Protein AF-A0ABD3EX68-F1 (afdb_monomer)

Nearest PDB structures (foldseek):
  1huw-assembly1_A-2  TM=3.828E-01  e=1.828E+00  Homo sapiens

Solvent-accessible surface area (backbone atoms only — not comparable to full-atom values): 5029 Å² total; per-residue (Å²): 130,87,81,72,84,50,84,71,44,51,80,73,46,54,73,66,58,35,46,51,45,50,72,30,64,87,57,37,49,60,49,52,54,45,52,76,69,50,55,84,78,36,72,43,74,56,97,89,38,82,41,50,54,35,55,53,40,46,49,54,53,51,53,36,53,52,52,49,58,53,49,52,52,52,52,49,56,50,49,55,65,67,72,75,109

Structure (mmCIF, N/CA/C/O backbone):
data_AF-A0ABD3EX68-F1
#
_entry.id   AF-A0ABD3EX68-F1
#
loop_
_atom_site.group_PDB
_atom_site.id
_atom_site.type_symbol
_atom_site.label_atom_id
_atom_site.label_alt_id
_atom_site.label_comp_id
_atom_site.label_asym_id
_atom_site.label_entity_id
_atom_site.label_seq_id
_atom_site.pdbx_PDB_ins_code
_atom_site.Cartn_x
_atom_site.Cartn_y
_atom_site.Cartn_z
_atom_site.occupancy
_atom_site.B_iso_or_equiv
_atom_site.auth_seq_id
_atom_site.auth_comp_id
_atom_site.auth_asym_id
_atom_site.auth_atom_id
_atom_site.pdbx_PDB_model_num
ATOM 1 N N . MET A 1 1 ? -15.234 -0.804 -15.034 1.00 48.84 1 MET A N 1
ATOM 2 C CA . MET A 1 1 ? -14.492 0.195 -14.236 1.00 48.84 1 MET A CA 1
ATOM 3 C C . MET A 1 1 ? -14.341 -0.346 -12.830 1.00 48.84 1 MET A C 1
ATOM 5 O O . MET A 1 1 ? -15.351 -0.633 -12.198 1.00 48.84 1 MET A O 1
ATOM 9 N N . THR A 1 2 ? -13.114 -0.551 -12.365 1.00 55.47 2 THR A N 1
ATOM 10 C CA . THR A 1 2 ? -12.835 -0.962 -10.984 1.00 55.47 2 THR A CA 1
ATOM 11 C C . THR A 1 2 ? -13.195 0.210 -10.075 1.00 55.47 2 THR A C 1
ATOM 13 O O . THR A 1 2 ? -12.586 1.272 -10.163 1.00 55.47 2 THR A O 1
ATOM 16 N N . GLN A 1 3 ? -14.250 0.073 -9.273 1.00 61.75 3 GLN A N 1
ATOM 17 C CA . GLN A 1 3 ? -14.666 1.134 -8.360 1.00 61.75 3 GLN A CA 1
ATOM 18 C C . GLN A 1 3 ? -13.708 1.138 -7.164 1.00 61.75 3 GLN A C 1
ATOM 20 O O . GLN A 1 3 ? -13.828 0.290 -6.283 1.00 61.75 3 GLN A O 1
ATOM 25 N N . VAL A 1 4 ? -12.746 2.062 -7.163 1.00 64.00 4 VAL A N 1
ATOM 26 C CA . VAL A 1 4 ? -11.824 2.288 -6.040 1.00 64.00 4 VAL A CA 1
ATOM 27 C C . VAL A 1 4 ? -12.614 2.963 -4.918 1.00 64.00 4 VAL A C 1
ATOM 29 O O . VAL A 1 4 ? -13.043 4.107 -5.057 1.00 64.00 4 VAL A O 1
ATOM 32 N N . LYS A 1 5 ? -12.878 2.232 -3.836 1.00 71.25 5 LYS A N 1
ATOM 33 C CA . LYS A 1 5 ? -13.625 2.691 -2.652 1.00 71.25 5 LYS A CA 1
ATOM 34 C C . LYS A 1 5 ? -12.716 2.923 -1.448 1.00 71.25 5 LYS A C 1
ATOM 36 O O . LYS A 1 5 ? -13.117 3.618 -0.519 1.00 71.25 5 LYS A O 1
ATOM 41 N N . SER A 1 6 ? -11.513 2.359 -1.460 1.00 76.69 6 SER A N 1
ATOM 42 C CA . SER A 1 6 ? -10.473 2.589 -0.459 1.00 76.69 6 SER A CA 1
ATOM 43 C C . SER A 1 6 ? -9.087 2.619 -1.102 1.00 76.69 6 SER A C 1
ATOM 45 O O . SER A 1 6 ? -8.895 2.114 -2.208 1.00 76.69 6 SER A O 1
ATOM 47 N N . LEU A 1 7 ? -8.098 3.165 -0.385 1.00 77.31 7 LEU A N 1
ATOM 48 C CA . LEU A 1 7 ? -6.688 3.102 -0.789 1.00 77.31 7 LEU A CA 1
ATOM 49 C C . LEU A 1 7 ? -6.241 1.658 -1.075 1.00 77.31 7 LEU A C 1
ATOM 51 O O . LEU A 1 7 ? -5.441 1.419 -1.968 1.00 77.31 7 LEU A O 1
ATOM 55 N N . PHE A 1 8 ? -6.797 0.679 -0.365 1.00 79.94 8 PHE A N 1
ATOM 56 C CA . PHE A 1 8 ? -6.435 -0.728 -0.528 1.00 79.94 8 PHE A CA 1
ATOM 57 C C . PHE A 1 8 ? -7.041 -1.383 -1.772 1.00 79.94 8 PHE A C 1
ATOM 59 O O . PHE A 1 8 ? -6.563 -2.432 -2.199 1.00 79.94 8 PHE A O 1
ATOM 66 N N . ASP A 1 9 ? -8.031 -0.761 -2.421 1.00 85.44 9 ASP A N 1
ATOM 67 C CA . ASP A 1 9 ? -8.512 -1.231 -3.725 1.00 85.44 9 ASP A CA 1
ATOM 68 C C . ASP A 1 9 ? -7.468 -1.047 -4.837 1.00 85.44 9 ASP A C 1
ATOM 70 O O . ASP A 1 9 ? -7.607 -1.642 -5.905 1.00 85.44 9 ASP A O 1
ATOM 74 N N . VAL A 1 10 ? -6.388 -0.304 -4.573 1.00 89.50 10 VAL A N 1
ATOM 75 C CA . VAL A 1 10 ? -5.210 -0.215 -5.446 1.00 89.50 10 VAL A CA 1
ATOM 76 C C . VAL A 1 10 ? -4.593 -1.599 -5.708 1.00 89.50 10 VAL A C 1
ATOM 78 O O . VAL A 1 10 ? -4.129 -1.855 -6.815 1.00 89.50 10 VAL A O 1
ATOM 81 N N . LEU A 1 11 ? -4.684 -2.540 -4.759 1.00 89.31 11 LEU A N 1
ATOM 82 C CA . LEU A 1 11 ? -4.231 -3.931 -4.941 1.00 89.31 11 LEU A CA 1
ATOM 83 C C . LEU A 1 11 ? -5.048 -4.717 -5.982 1.00 89.31 11 LEU A C 1
ATOM 85 O O . LEU A 1 11 ? -4.643 -5.795 -6.405 1.00 89.31 11 LEU A O 1
ATOM 89 N N . LYS A 1 12 ? -6.216 -4.203 -6.384 1.00 90.12 12 LYS A N 1
ATOM 90 C CA . LYS A 1 12 ? -7.102 -4.823 -7.383 1.00 90.12 12 LYS A CA 1
ATOM 91 C C . LYS A 1 12 ? -6.945 -4.201 -8.771 1.00 90.12 12 LYS A C 1
ATOM 93 O O . LYS A 1 12 ? -7.712 -4.532 -9.678 1.00 90.12 12 LYS A O 1
ATOM 98 N N . LEU A 1 13 ? -6.026 -3.249 -8.929 1.00 90.38 13 LEU A N 1
ATOM 99 C CA . LEU A 1 13 ? -5.728 -2.647 -10.221 1.00 90.38 13 LEU A CA 1
ATOM 100 C C . LEU A 1 13 ? -5.090 -3.667 -11.169 1.00 90.38 13 LEU A C 1
ATOM 102 O O . LEU A 1 13 ? -4.600 -4.718 -10.757 1.00 90.38 13 LEU A O 1
ATOM 106 N N . SER A 1 14 ? -5.086 -3.341 -12.464 1.00 92.88 14 SER A N 1
ATOM 107 C CA . SER A 1 14 ? -4.284 -4.101 -13.421 1.00 92.88 14 SER A CA 1
ATOM 108 C C . SER A 1 14 ? -2.805 -4.031 -13.022 1.00 92.88 14 SER A C 1
ATOM 110 O O . SER A 1 14 ? -2.372 -3.048 -12.422 1.00 92.88 14 SER A O 1
ATOM 112 N N . GLN A 1 15 ? -2.004 -5.035 -13.388 1.00 91.38 15 GLN A N 1
ATOM 113 C CA . GLN A 1 15 ? -0.573 -5.042 -13.059 1.00 91.38 15 GLN A CA 1
ATOM 114 C C . GLN A 1 15 ? 0.141 -3.768 -13.543 1.00 91.38 15 GLN A C 1
ATOM 116 O O . GLN A 1 15 ? 0.993 -3.235 -12.838 1.00 91.38 15 GLN A O 1
ATOM 12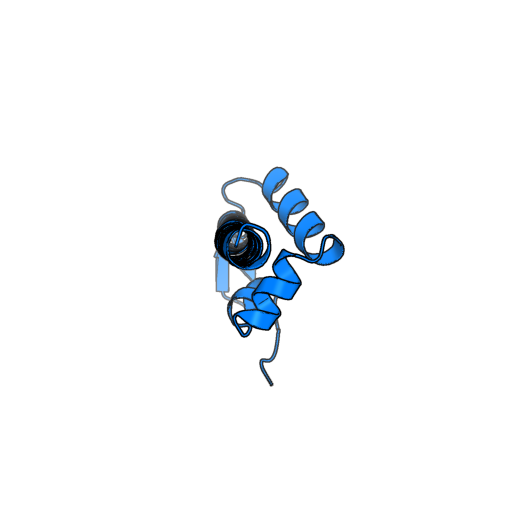1 N N . ARG A 1 16 ? -0.241 -3.252 -14.719 1.00 92.19 16 ARG A N 1
ATOM 122 C CA . ARG A 1 16 ? 0.288 -1.999 -15.272 1.00 92.19 16 ARG A CA 1
ATOM 123 C C . ARG A 1 16 ? -0.070 -0.802 -14.391 1.00 92.19 16 ARG A C 1
ATOM 125 O O . ARG A 1 16 ? 0.812 -0.032 -14.029 1.00 92.19 16 ARG A O 1
ATOM 132 N N . ASP A 1 17 ? -1.344 -0.646 -14.047 1.00 93.81 17 A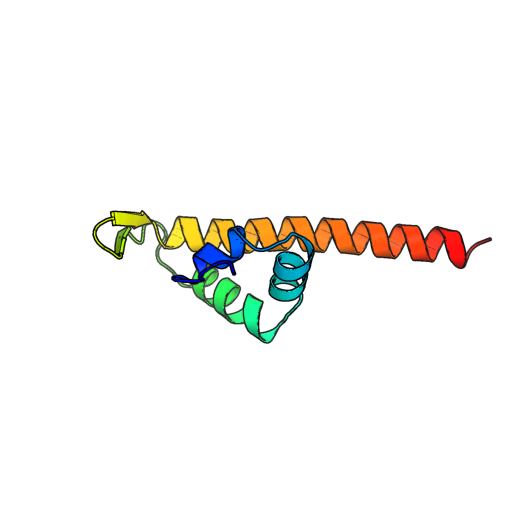SP A N 1
ATOM 133 C CA . ASP A 1 17 ? -1.808 0.503 -13.260 1.00 93.81 17 ASP A CA 1
ATOM 134 C C . ASP A 1 17 ? -1.285 0.443 -11.820 1.00 93.81 17 ASP A C 1
ATOM 136 O O . ASP A 1 17 ? -0.922 1.469 -11.247 1.00 93.81 17 ASP A O 1
ATOM 140 N N . PHE A 1 18 ? -1.176 -0.763 -11.256 1.00 94.69 18 PHE A N 1
ATOM 141 C CA . PHE A 1 18 ? -0.552 -0.987 -9.958 1.00 94.69 18 PHE A CA 1
ATOM 142 C C . PHE A 1 18 ? 0.936 -0.616 -9.981 1.00 94.69 18 PHE A C 1
ATOM 144 O O . PHE A 1 18 ? 1.398 0.114 -9.110 1.00 94.69 18 PHE A O 1
ATOM 151 N N . LEU A 1 19 ? 1.680 -1.025 -11.015 1.00 95.38 19 LEU A N 1
ATOM 152 C CA . LEU A 1 19 ? 3.077 -0.619 -11.183 1.00 95.38 19 LEU A CA 1
ATOM 153 C C . LEU A 1 19 ? 3.215 0.905 -11.321 1.00 95.38 19 LEU A C 1
ATOM 155 O O . LEU A 1 19 ? 4.109 1.490 -10.712 1.00 95.38 19 LEU A O 1
ATOM 159 N N . HIS A 1 20 ? 2.326 1.564 -12.072 1.00 95.12 20 HIS A N 1
ATOM 160 C CA . HIS A 1 20 ? 2.311 3.027 -12.171 1.00 95.12 20 HIS A CA 1
ATOM 161 C C . HIS A 1 20 ? 2.046 3.700 -10.823 1.00 95.12 20 HIS A C 1
ATOM 163 O O . HIS A 1 20 ? 2.732 4.664 -10.486 1.00 95.12 20 HIS A O 1
ATOM 169 N N . PHE A 1 21 ? 1.105 3.176 -10.034 1.00 94.62 21 PHE A N 1
ATOM 170 C CA . PHE A 1 21 ? 0.883 3.637 -8.665 1.00 94.62 21 PHE A CA 1
ATOM 171 C C . PHE A 1 21 ? 2.158 3.493 -7.820 1.00 94.62 21 PHE A C 1
ATOM 173 O O . PHE A 1 21 ? 2.577 4.451 -7.178 1.00 94.62 21 PHE A O 1
ATOM 180 N N . CYS A 1 22 ? 2.811 2.329 -7.865 1.00 95.94 22 CYS A N 1
ATOM 181 C CA . CYS A 1 22 ? 3.992 2.045 -7.051 1.00 95.94 22 CYS A CA 1
ATOM 182 C C . CYS A 1 22 ? 5.239 2.847 -7.463 1.00 95.94 22 CYS A C 1
ATOM 184 O O . CYS A 1 22 ? 6.053 3.174 -6.603 1.00 95.94 22 CYS A O 1
ATOM 186 N N . ARG A 1 23 ? 5.393 3.189 -8.751 1.00 95.25 23 ARG A N 1
ATOM 187 C CA . ARG A 1 23 ? 6.486 4.048 -9.255 1.00 95.25 23 ARG A CA 1
ATOM 188 C C . ARG A 1 23 ? 6.212 5.546 -9.068 1.00 95.25 23 ARG A C 1
ATOM 190 O O . ARG A 1 23 ? 7.131 6.354 -9.177 1.00 95.25 23 ARG A O 1
ATOM 197 N N . SER A 1 24 ? 4.967 5.937 -8.799 1.00 96.06 24 SER A N 1
ATOM 198 C CA . SER A 1 24 ? 4.614 7.333 -8.544 1.00 96.06 24 SER A CA 1
ATOM 199 C C . SER A 1 24 ? 5.030 7.741 -7.133 1.00 96.06 24 SER A C 1
ATOM 201 O O . SER A 1 24 ? 4.409 7.344 -6.145 1.00 96.06 24 SER A O 1
ATOM 203 N N . THR A 1 25 ? 6.045 8.599 -7.038 1.00 94.00 25 THR A N 1
ATOM 204 C CA . THR A 1 25 ? 6.518 9.186 -5.776 1.00 94.00 25 THR A CA 1
ATOM 205 C C . THR A 1 25 ? 5.388 9.828 -4.966 1.00 94.00 25 THR A C 1
ATOM 207 O O . THR A 1 25 ? 5.325 9.651 -3.751 1.00 94.00 25 THR A O 1
ATOM 210 N N . GLU A 1 26 ? 4.469 10.525 -5.637 1.00 94.81 26 GLU A N 1
ATOM 211 C CA . GLU A 1 26 ? 3.320 11.191 -5.010 1.00 94.81 26 GLU A CA 1
ATOM 212 C C . GLU A 1 26 ? 2.307 10.194 -4.424 1.00 94.81 26 GLU A C 1
ATOM 214 O O . GLU A 1 26 ? 1.585 10.516 -3.483 1.00 94.81 26 GLU A O 1
ATOM 219 N N . CYS A 1 27 ? 2.261 8.967 -4.952 1.00 92.88 27 CYS A N 1
ATOM 220 C CA . CYS A 1 27 ? 1.375 7.913 -4.466 1.00 92.88 27 CYS A CA 1
ATOM 221 C C . CYS A 1 27 ? 2.028 7.063 -3.372 1.00 92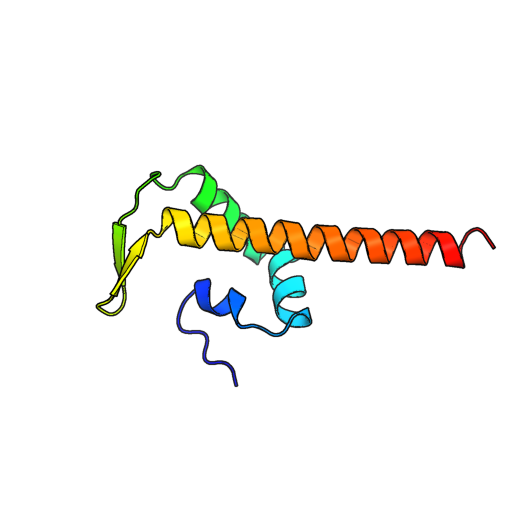.88 27 CYS A C 1
ATOM 223 O O . CYS A 1 27 ? 1.378 6.748 -2.375 1.00 92.88 27 CYS A O 1
ATOM 225 N N . ILE A 1 28 ? 3.304 6.697 -3.533 1.00 94.38 28 ILE A N 1
ATOM 226 C CA . ILE A 1 28 ? 3.971 5.758 -2.624 1.00 94.38 28 ILE A CA 1
ATOM 227 C C . ILE A 1 28 ? 4.501 6.423 -1.346 1.00 94.38 28 ILE A C 1
ATOM 229 O O . ILE A 1 28 ? 4.447 5.805 -0.283 1.00 94.38 28 ILE A O 1
ATOM 233 N N . LYS A 1 29 ? 4.939 7.693 -1.392 1.00 94.56 29 LYS A N 1
ATOM 234 C CA . LYS A 1 29 ? 5.466 8.395 -0.202 1.00 94.56 29 LYS A CA 1
ATOM 235 C C . LYS A 1 29 ? 4.463 8.479 0.955 1.00 94.56 29 LYS A C 1
ATOM 237 O O . LYS A 1 29 ? 4.865 8.212 2.091 1.00 94.56 29 LYS A O 1
ATOM 242 N N . PRO A 1 30 ? 3.176 8.813 0.730 1.00 94.25 30 PRO A N 1
ATOM 243 C CA . PRO A 1 30 ? 2.186 8.785 1.803 1.00 94.25 30 PRO A CA 1
ATOM 244 C C . PRO A 1 30 ? 2.009 7.391 2.418 1.00 94.25 30 PRO A C 1
ATOM 246 O O . PRO A 1 30 ? 1.889 7.277 3.635 1.00 94.25 30 PRO A O 1
ATOM 249 N N . VAL A 1 31 ? 2.040 6.330 1.601 1.00 94.62 31 VAL A N 1
ATOM 250 C CA . VAL A 1 31 ? 1.943 4.936 2.071 1.00 94.62 31 VAL A CA 1
ATOM 251 C C . VAL A 1 31 ? 3.150 4.573 2.935 1.00 94.62 31 VAL A C 1
ATOM 253 O O . VAL A 1 31 ? 2.984 4.018 4.018 1.00 94.62 31 VAL A O 1
ATOM 256 N N . GLU A 1 32 ? 4.359 4.923 2.492 1.00 95.00 32 GLU A N 1
ATOM 257 C CA . GLU A 1 32 ? 5.592 4.702 3.251 1.00 95.00 32 GLU A CA 1
ATOM 258 C C . GLU A 1 32 ? 5.577 5.450 4.588 1.00 95.00 32 GLU A C 1
ATOM 260 O O . GLU A 1 32 ? 5.850 4.863 5.636 1.00 95.00 32 GLU A O 1
AT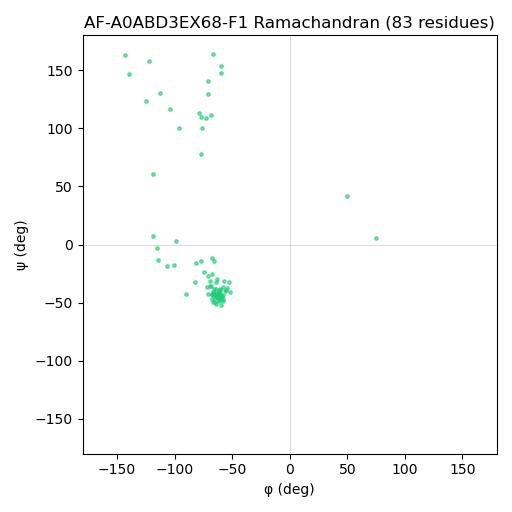OM 265 N N . THR A 1 33 ? 5.207 6.731 4.554 1.00 96.38 33 THR A N 1
ATOM 266 C CA . THR A 1 33 ? 5.132 7.577 5.750 1.00 96.38 33 THR A CA 1
ATOM 267 C C . THR A 1 33 ? 4.120 7.010 6.738 1.00 96.38 33 THR A C 1
ATOM 269 O O . THR A 1 33 ? 4.407 6.917 7.931 1.00 96.38 33 THR A O 1
ATOM 272 N N . LEU A 1 34 ? 2.952 6.571 6.259 1.00 94.38 34 LEU A N 1
ATO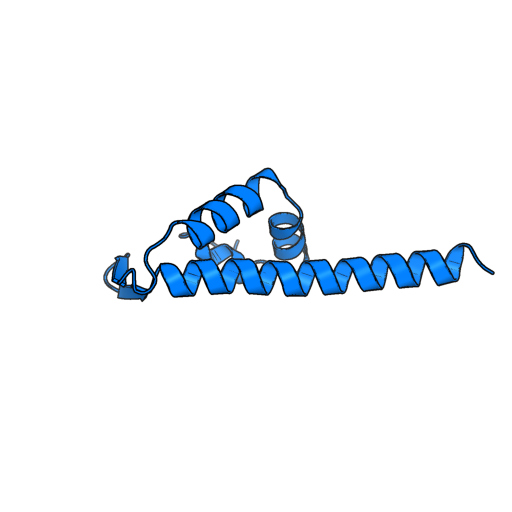M 273 C CA . LEU A 1 34 ? 1.954 5.935 7.111 1.00 94.38 34 LEU A CA 1
ATOM 274 C C . LEU A 1 34 ? 2.487 4.630 7.711 1.00 94.38 34 LEU A C 1
ATOM 276 O O . LEU A 1 34 ? 2.372 4.440 8.916 1.00 94.38 34 LEU A O 1
ATOM 280 N N . ARG A 1 35 ? 3.138 3.774 6.913 1.00 94.50 35 ARG A N 1
ATOM 281 C CA . ARG A 1 35 ? 3.745 2.516 7.384 1.00 94.50 35 ARG A CA 1
ATOM 282 C C . ARG A 1 35 ? 4.746 2.738 8.518 1.00 94.50 35 ARG A C 1
ATOM 284 O O . ARG A 1 35 ? 4.801 1.941 9.444 1.00 94.50 35 ARG A O 1
ATOM 291 N N . GLN A 1 36 ? 5.550 3.796 8.431 1.00 95.44 36 GLN A N 1
ATOM 292 C CA . GLN A 1 36 ? 6.590 4.100 9.420 1.00 95.44 36 GLN A CA 1
ATOM 293 C C . GLN A 1 36 ? 6.034 4.658 10.739 1.00 95.44 36 GLN A C 1
ATOM 295 O O . GLN A 1 36 ? 6.708 4.563 11.760 1.00 95.44 36 GLN A O 1
ATOM 300 N N . ASN A 1 37 ? 4.835 5.250 10.724 1.00 96.56 37 ASN A N 1
ATOM 301 C CA . ASN A 1 37 ? 4.282 5.978 11.872 1.00 96.56 37 ASN A CA 1
ATOM 302 C C . ASN A 1 37 ? 3.025 5.330 12.475 1.00 96.56 37 ASN A C 1
ATOM 304 O O . ASN A 1 37 ? 2.598 5.718 13.563 1.00 96.56 37 ASN A O 1
ATOM 308 N N . ILE A 1 38 ? 2.401 4.375 11.782 1.00 94.50 38 ILE A N 1
ATOM 309 C CA . ILE A 1 38 ? 1.200 3.694 12.267 1.00 94.50 38 ILE A CA 1
ATOM 310 C C . ILE A 1 38 ? 1.537 2.744 13.435 1.00 94.50 38 ILE A C 1
ATOM 312 O O . ILE A 1 38 ? 2.563 2.064 13.393 1.00 94.50 38 ILE A O 1
ATOM 316 N N . PRO A 1 39 ? 0.690 2.649 14.480 1.00 94.25 39 PRO A N 1
ATOM 317 C CA . PRO A 1 39 ? 0.857 1.642 15.528 1.00 94.25 39 PRO A CA 1
ATOM 318 C C . PRO A 1 39 ? 0.814 0.217 14.961 1.00 94.25 39 PRO A C 1
ATOM 320 O O . PRO A 1 39 ? 0.061 -0.048 14.025 1.00 94.25 39 PRO A O 1
ATOM 323 N N . THR A 1 40 ? 1.557 -0.719 15.558 1.00 88.44 40 THR A N 1
ATOM 324 C CA . THR A 1 40 ? 1.656 -2.116 15.090 1.00 88.44 40 THR A CA 1
ATOM 325 C C . THR A 1 40 ? 0.296 -2.813 14.959 1.00 88.44 40 THR A C 1
ATOM 327 O O . THR A 1 40 ? 0.060 -3.494 13.970 1.00 88.44 40 THR A O 1
ATOM 330 N N . ASP A 1 41 ? -0.630 -2.570 15.889 1.00 90.50 41 ASP A N 1
ATOM 331 C CA . ASP A 1 41 ? -1.955 -3.204 15.926 1.00 90.50 41 ASP A CA 1
ATOM 332 C C . ASP A 1 41 ? -3.070 -2.161 15.813 1.00 90.50 41 ASP A C 1
ATOM 334 O O . ASP A 1 41 ? -3.896 -1.968 16.708 1.00 90.50 41 ASP A O 1
ATOM 338 N N . CYS A 1 42 ? -3.075 -1.428 14.699 1.00 92.81 42 CYS A N 1
ATOM 339 C CA . CYS A 1 42 ? -4.092 -0.419 14.423 1.00 92.81 42 CYS A CA 1
ATOM 340 C C . CYS A 1 42 ? -5.406 -1.079 13.969 1.00 92.81 42 CYS A C 1
ATOM 342 O O . CYS A 1 42 ? -5.731 -1.125 12.781 1.00 92.81 42 CYS A O 1
ATOM 344 N N . LEU A 1 43 ? -6.154 -1.615 14.934 1.00 93.81 43 LEU A N 1
ATOM 345 C CA . LEU A 1 43 ? -7.455 -2.237 14.711 1.00 93.81 43 LEU A CA 1
ATOM 346 C C . LEU A 1 43 ? -8.539 -1.167 14.560 1.00 93.81 43 LEU A C 1
ATOM 348 O O . LEU A 1 43 ? -8.870 -0.454 15.507 1.00 93.81 43 LEU A O 1
ATOM 352 N N . ILE A 1 44 ? -9.110 -1.072 13.362 1.00 89.56 44 ILE A N 1
ATOM 353 C CA . ILE A 1 44 ? -10.177 -0.125 13.034 1.00 89.56 44 ILE A CA 1
ATOM 354 C C . ILE A 1 44 ? -11.412 -0.860 12.521 1.00 89.56 44 ILE A C 1
ATOM 356 O O . ILE A 1 44 ? -11.330 -1.973 12.008 1.00 89.56 44 ILE A O 1
ATOM 360 N N . THR A 1 45 ? -12.571 -0.212 12.609 1.00 89.38 45 THR A N 1
ATOM 361 C CA . THR A 1 45 ? -13.765 -0.640 11.872 1.00 89.38 45 THR A CA 1
ATOM 362 C C . THR A 1 45 ? -13.962 0.296 10.690 1.00 89.38 45 THR A C 1
ATOM 364 O O . THR A 1 45 ? -14.194 1.489 10.874 1.00 89.38 45 THR A O 1
ATOM 367 N N . TYR A 1 46 ? -13.876 -0.238 9.475 1.00 80.88 46 TYR A N 1
ATOM 368 C CA . TYR A 1 46 ? -14.051 0.520 8.239 1.00 80.88 46 TYR A CA 1
ATOM 369 C C . TYR A 1 46 ? -15.139 -0.136 7.384 1.00 80.88 46 TYR A C 1
ATOM 371 O O . TYR A 1 46 ? -15.071 -1.330 7.095 1.00 80.88 46 TYR A O 1
ATOM 379 N N . HIS A 1 47 ? -16.182 0.628 7.028 1.00 82.12 47 HIS A N 1
ATOM 380 C CA . HIS A 1 47 ? -17.414 0.125 6.383 1.00 82.12 47 HIS A CA 1
ATOM 381 C C . HIS A 1 47 ? -18.034 -1.093 7.091 1.00 82.12 47 HIS A C 1
ATOM 383 O O . HIS A 1 47 ? -18.451 -2.053 6.449 1.00 82.12 47 HIS A O 1
ATOM 389 N N . GLY A 1 48 ? -18.064 -1.073 8.427 1.00 85.50 48 GLY A N 1
ATOM 390 C CA . GLY A 1 48 ? -18.647 -2.151 9.236 1.00 85.50 48 GLY A CA 1
ATOM 391 C C . GLY A 1 48 ? -17.796 -3.423 9.333 1.00 85.50 48 GLY A C 1
ATOM 392 O O . GLY A 1 48 ? -18.248 -4.399 9.923 1.00 85.50 48 GLY A O 1
ATOM 393 N N . VAL A 1 49 ? -16.574 -3.422 8.790 1.00 85.62 49 VAL A N 1
ATOM 394 C CA . VAL A 1 49 ? -15.645 -4.558 8.847 1.00 85.62 49 VAL A CA 1
ATOM 395 C C . VAL A 1 49 ? -14.442 -4.203 9.717 1.00 85.62 49 VAL A C 1
ATOM 397 O O . VAL A 1 49 ? -13.824 -3.154 9.521 1.00 85.62 49 VAL A O 1
ATOM 400 N N . ALA A 1 50 ? -14.104 -5.082 10.663 1.00 90.12 50 ALA A N 1
ATOM 401 C CA . ALA A 1 50 ? -12.894 -4.966 11.471 1.00 90.12 50 ALA A CA 1
ATOM 402 C C . ALA A 1 50 ? -11.653 -5.267 10.620 1.00 90.12 50 ALA A C 1
ATOM 404 O O . ALA A 1 50 ? -11.612 -6.273 9.909 1.00 90.12 50 ALA A O 1
ATOM 405 N N . ARG A 1 51 ? -10.660 -4.379 10.672 1.00 88.62 51 ARG A N 1
ATOM 406 C CA . ARG A 1 51 ? -9.454 -4.404 9.837 1.00 88.62 51 ARG A CA 1
ATOM 407 C C . ARG A 1 51 ? -8.237 -4.018 10.665 1.00 88.62 51 ARG A C 1
ATOM 409 O O . ARG A 1 51 ? -8.347 -3.159 11.538 1.00 88.62 51 ARG A O 1
ATOM 416 N N . ASN A 1 52 ? -7.080 -4.591 10.349 1.00 91.56 52 ASN A N 1
ATOM 417 C CA . ASN A 1 52 ? -5.805 -4.111 10.869 1.00 91.56 52 ASN A CA 1
ATOM 418 C C . ASN A 1 52 ? -5.167 -3.170 9.842 1.00 91.56 52 ASN A C 1
ATOM 420 O O . ASN A 1 52 ? -4.579 -3.609 8.856 1.00 91.56 52 ASN A O 1
ATOM 424 N N . LEU A 1 53 ? -5.291 -1.863 10.073 1.00 91.00 53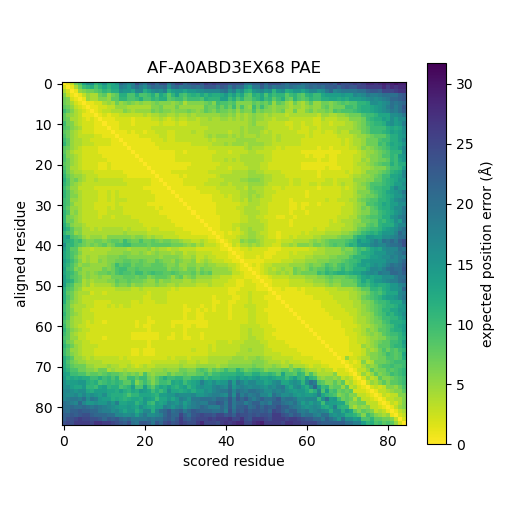 LEU A N 1
ATOM 425 C CA . LEU A 1 53 ? -4.790 -0.853 9.144 1.00 91.00 53 LEU A CA 1
ATOM 426 C C . LEU A 1 53 ? -3.260 -0.917 9.002 1.00 91.00 53 LEU A C 1
ATOM 428 O O . LEU A 1 53 ? -2.733 -0.664 7.922 1.00 91.00 53 LEU A O 1
ATOM 432 N N . SER A 1 54 ? -2.551 -1.292 10.068 1.00 93.88 54 SER A N 1
ATOM 433 C CA . SER A 1 54 ? -1.092 -1.450 10.047 1.00 93.88 54 SER A CA 1
ATOM 434 C C . SER A 1 54 ? -0.656 -2.568 9.104 1.00 93.88 54 SER A C 1
ATOM 436 O O . SER A 1 54 ? 0.258 -2.402 8.288 1.00 93.88 54 SER A O 1
ATOM 438 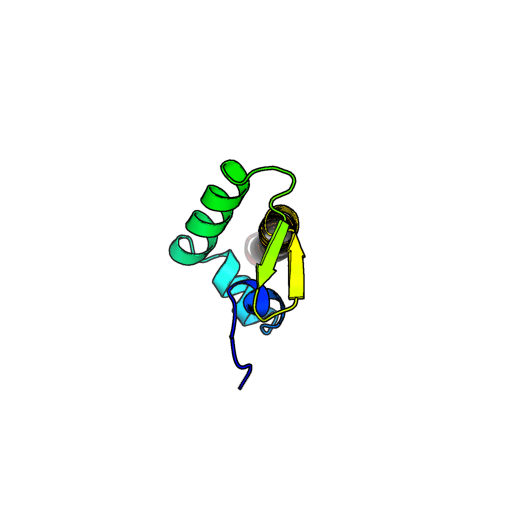N N . GLU A 1 55 ? -1.376 -3.688 9.153 1.00 92.81 55 GLU A N 1
ATOM 439 C CA . GLU A 1 55 ? -1.154 -4.833 8.277 1.00 92.81 55 GLU A CA 1
ATOM 440 C C . GLU A 1 55 ? -1.494 -4.504 6.819 1.00 92.81 55 GLU A C 1
ATOM 442 O O . GLU A 1 55 ? -0.717 -4.821 5.916 1.00 92.81 55 GLU A O 1
ATOM 447 N N . GLU A 1 56 ? -2.607 -3.810 6.571 1.00 91.75 56 GLU A N 1
ATOM 448 C CA . GLU A 1 56 ? -3.019 -3.443 5.212 1.00 91.75 56 GLU A CA 1
ATOM 449 C C . GLU A 1 56 ? -2.027 -2.472 4.547 1.00 91.75 56 GLU A C 1
ATOM 451 O O . GLU A 1 56 ? -1.644 -2.670 3.390 1.00 91.75 56 GLU A O 1
ATOM 456 N N . VAL A 1 57 ? -1.547 -1.455 5.274 1.00 94.19 57 VAL A N 1
ATOM 457 C CA . VAL A 1 57 ? -0.538 -0.501 4.771 1.00 94.19 57 VAL A CA 1
ATOM 458 C C . VAL A 1 57 ? 0.799 -1.196 4.517 1.00 94.19 57 VAL A C 1
ATOM 460 O O . VAL A 1 57 ? 1.425 -0.979 3.475 1.00 94.19 57 VAL A O 1
ATOM 463 N N . SER A 1 58 ? 1.224 -2.065 5.436 1.00 94.44 58 SER A N 1
ATOM 464 C CA . SER A 1 58 ? 2.453 -2.849 5.279 1.00 94.44 58 SER A CA 1
ATOM 465 C C . SER A 1 58 ? 2.376 -3.784 4.073 1.00 94.44 58 SER A C 1
ATOM 467 O O . SER A 1 58 ? 3.333 -3.881 3.305 1.00 94.44 58 SER A O 1
ATOM 469 N N . THR A 1 59 ? 1.223 -4.421 3.865 1.00 93.81 59 THR A N 1
ATOM 470 C CA . THR A 1 59 ? 0.967 -5.284 2.706 1.00 93.81 59 THR A CA 1
ATOM 471 C C . THR A 1 59 ? 1.063 -4.496 1.405 1.00 93.81 59 THR A C 1
ATOM 473 O O . THR A 1 59 ? 1.796 -4.906 0.507 1.00 93.81 59 THR A O 1
ATOM 476 N N . LEU A 1 60 ? 0.404 -3.334 1.314 1.00 94.69 60 LEU A N 1
ATOM 477 C CA . LEU A 1 60 ? 0.463 -2.483 0.121 1.00 94.69 60 LEU A CA 1
ATOM 478 C C . LEU A 1 60 ? 1.902 -2.067 -0.219 1.00 94.69 60 LEU A C 1
ATOM 480 O O . LEU A 1 60 ? 2.327 -2.196 -1.367 1.00 94.69 60 LEU A O 1
ATOM 484 N N . TYR A 1 61 ? 2.664 -1.612 0.776 1.00 95.50 61 TYR A N 1
ATOM 485 C CA . TYR A 1 61 ? 4.058 -1.216 0.578 1.00 95.50 61 TYR A CA 1
ATOM 486 C C . TYR A 1 61 ? 4.931 -2.387 0.097 1.00 95.50 61 TYR A C 1
ATOM 488 O O . TYR A 1 61 ? 5.717 -2.240 -0.840 1.00 95.50 61 TYR A O 1
ATOM 496 N N . ASN A 1 62 ? 4.769 -3.566 0.704 1.00 95.69 62 ASN A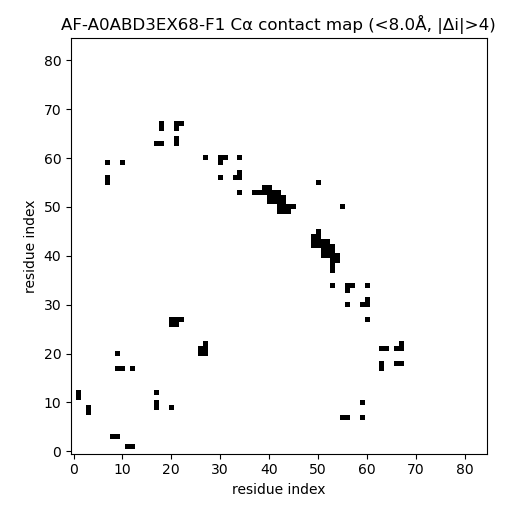 N 1
ATOM 497 C CA . ASN A 1 62 ? 5.537 -4.757 0.345 1.00 95.69 62 ASN A CA 1
ATOM 498 C C . ASN A 1 62 ? 5.218 -5.249 -1.073 1.00 95.69 62 ASN A C 1
ATOM 500 O O . ASN A 1 62 ? 6.133 -5.619 -1.808 1.00 95.69 62 ASN A O 1
ATOM 504 N N . GLU A 1 63 ? 3.947 -5.234 -1.481 1.00 95.69 63 GLU A N 1
ATOM 505 C CA . GLU A 1 63 ? 3.565 -5.574 -2.856 1.00 95.69 63 GLU A CA 1
ATOM 506 C C . GLU A 1 63 ? 4.134 -4.571 -3.864 1.00 95.69 63 GLU A C 1
ATOM 508 O O . GLU A 1 63 ? 4.641 -4.982 -4.909 1.00 95.69 63 GLU A O 1
ATOM 513 N N . CYS A 1 64 ? 4.166 -3.277 -3.525 1.00 96.06 64 CYS A N 1
ATOM 514 C CA . CYS A 1 64 ? 4.842 -2.286 -4.359 1.00 96.06 64 CYS A CA 1
ATOM 515 C C . CYS A 1 64 ? 6.340 -2.572 -4.526 1.00 96.06 64 CYS A C 1
ATOM 517 O O . CYS A 1 64 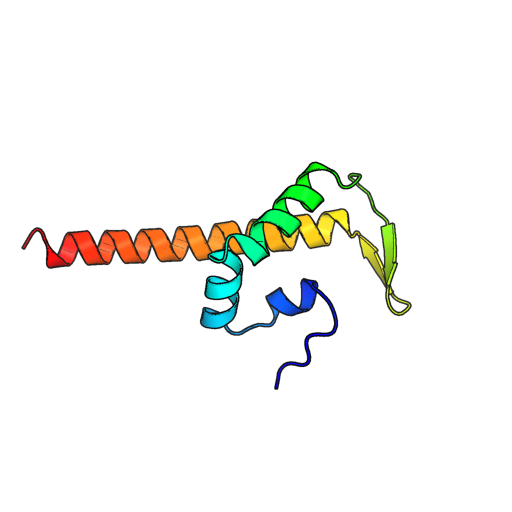? 6.841 -2.547 -5.651 1.00 96.06 64 CYS A O 1
ATOM 519 N N . ALA A 1 65 ? 7.049 -2.913 -3.447 1.00 95.19 65 ALA A N 1
ATOM 520 C CA . ALA A 1 65 ? 8.467 -3.265 -3.523 1.00 95.19 65 ALA A CA 1
ATOM 521 C C . ALA A 1 65 ? 8.720 -4.487 -4.426 1.00 95.19 65 ALA A C 1
ATOM 523 O O . ALA A 1 65 ? 9.687 -4.504 -5.189 1.00 95.19 65 ALA A O 1
ATOM 524 N N . LYS A 1 66 ? 7.832 -5.492 -4.390 1.00 94.88 66 LYS A N 1
ATOM 525 C CA . LYS A 1 66 ? 7.927 -6.678 -5.255 1.00 94.88 66 LYS A CA 1
ATOM 526 C C . LYS A 1 66 ? 7.762 -6.328 -6.731 1.00 94.88 66 LYS A C 1
ATOM 528 O O . LYS A 1 66 ? 8.580 -6.758 -7.541 1.00 94.88 66 LYS A O 1
ATOM 533 N N . VAL A 1 67 ? 6.720 -5.573 -7.091 1.00 94.88 67 VAL A N 1
ATOM 534 C CA . VAL A 1 67 ? 6.440 -5.275 -8.507 1.00 94.88 67 VAL A CA 1
ATOM 535 C C . VAL A 1 67 ? 7.445 -4.296 -9.103 1.00 94.88 67 VAL A C 1
ATOM 537 O O . VAL A 1 67 ? 7.835 -4.479 -10.252 1.00 94.88 67 VAL A O 1
ATOM 540 N N . VAL A 1 68 ? 7.911 -3.312 -8.325 1.00 94.31 68 VAL A N 1
ATOM 541 C CA . VAL A 1 68 ? 8.976 -2.394 -8.754 1.00 94.31 68 VAL A CA 1
ATOM 542 C C . VAL A 1 68 ? 10.284 -3.160 -8.920 1.00 94.31 68 VAL A C 1
ATOM 544 O O . VAL A 1 68 ? 10.868 -3.117 -9.994 1.00 94.31 68 VAL A O 1
ATOM 547 N N . GLY A 1 69 ? 10.684 -3.964 -7.929 1.00 91.94 69 GLY A N 1
ATOM 548 C CA . GLY A 1 69 ? 11.910 -4.758 -8.023 1.00 91.94 69 GLY A CA 1
ATOM 549 C C . GLY A 1 69 ? 11.893 -5.798 -9.149 1.00 91.94 69 GLY A C 1
ATOM 550 O O . GLY A 1 69 ? 12.941 -6.120 -9.702 1.00 91.94 69 GLY A O 1
ATOM 551 N N . ALA A 1 70 ? 10.724 -6.330 -9.515 1.00 90.56 70 ALA A N 1
ATOM 552 C CA . ALA A 1 70 ? 10.585 -7.187 -10.692 1.00 90.56 70 ALA A CA 1
ATOM 553 C C . ALA A 1 70 ? 10.717 -6.394 -12.002 1.00 90.56 70 ALA A C 1
ATOM 555 O O . ALA A 1 70 ? 11.400 -6.854 -12.913 1.00 90.56 70 ALA A O 1
ATOM 556 N N . ALA A 1 71 ? 10.095 -5.214 -12.085 1.00 87.31 71 ALA A N 1
ATOM 557 C CA . ALA A 1 71 ? 10.150 -4.359 -13.268 1.00 87.31 71 ALA A CA 1
ATOM 558 C C . ALA A 1 71 ? 11.561 -3.799 -13.518 1.00 87.31 71 ALA A C 1
ATOM 560 O O . ALA A 1 71 ? 12.036 -3.811 -14.650 1.00 87.31 71 ALA A O 1
ATOM 561 N N . ASP A 1 72 ? 12.265 -3.387 -12.466 1.00 87.06 72 ASP A N 1
ATOM 562 C CA . ASP A 1 72 ? 13.618 -2.839 -12.587 1.00 87.06 72 ASP A CA 1
ATOM 563 C C . ASP A 1 72 ? 14.608 -3.909 -13.080 1.00 87.06 72 ASP A C 1
ATOM 565 O O . ASP A 1 72 ? 15.411 -3.637 -13.966 1.00 87.06 72 ASP A O 1
ATOM 569 N N . LYS A 1 73 ? 14.476 -5.164 -12.621 1.00 83.31 73 LYS A N 1
ATOM 570 C CA . LYS A 1 73 ? 15.252 -6.296 -13.164 1.00 83.31 73 LYS A CA 1
ATOM 571 C C . LYS A 1 73 ? 14.977 -6.541 -14.645 1.00 83.31 73 LYS A C 1
ATOM 573 O O . LYS A 1 73 ? 15.901 -6.820 -15.399 1.00 83.31 73 LYS A O 1
ATOM 578 N N . THR A 1 74 ? 13.714 -6.453 -15.074 1.00 79.06 74 THR A N 1
ATOM 579 C CA . THR A 1 74 ? 13.384 -6.618 -16.498 1.00 79.06 74 THR A CA 1
ATOM 580 C C . THR A 1 74 ? 13.914 -5.472 -17.353 1.00 79.06 74 THR A C 1
ATOM 582 O O . THR A 1 74 ? 14.340 -5.714 -18.481 1.00 79.06 74 THR A O 1
ATOM 585 N N . ASP A 1 75 ? 13.913 -4.248 -16.818 1.00 76.00 75 ASP A N 1
ATOM 586 C CA . ASP A 1 75 ? 14.459 -3.070 -17.492 1.00 76.00 75 ASP A CA 1
ATOM 587 C C . ASP A 1 75 ? 15.992 -3.198 -17.624 1.00 76.00 75 ASP A C 1
ATOM 589 O O . ASP A 1 75 ? 16.537 -2.970 -18.705 1.00 76.00 75 ASP A O 1
ATOM 593 N N . GLU A 1 76 ? 16.683 -3.653 -16.571 1.00 73.88 76 GLU A N 1
ATOM 594 C CA . GLU A 1 76 ? 18.120 -3.966 -16.603 1.00 73.88 76 GLU A CA 1
ATOM 595 C C . GLU A 1 76 ? 18.449 -5.057 -17.630 1.00 73.88 76 GLU A C 1
ATOM 597 O O . GLU A 1 76 ? 19.296 -4.839 -18.498 1.00 73.88 76 GLU A O 1
ATOM 602 N N . ASP A 1 77 ? 17.757 -6.200 -17.596 1.00 73.19 77 ASP A N 1
ATOM 603 C CA . ASP A 1 77 ? 17.963 -7.301 -18.548 1.00 73.19 77 ASP A CA 1
ATOM 604 C C . ASP A 1 77 ? 17.762 -6.850 -20.005 1.00 73.19 77 ASP A C 1
ATOM 606 O O . ASP A 1 77 ? 18.472 -7.299 -20.911 1.00 73.19 77 ASP A O 1
ATOM 610 N N . TYR A 1 78 ? 16.797 -5.956 -20.247 1.00 70.94 78 TYR A N 1
ATOM 611 C CA . TYR A 1 78 ? 16.562 -5.374 -21.565 1.00 70.94 78 TYR A CA 1
ATOM 612 C C . TYR A 1 78 ? 17.726 -4.472 -21.992 1.00 70.94 78 TYR A C 1
ATOM 614 O O . TYR A 1 78 ? 18.232 -4.612 -23.103 1.00 70.94 78 TYR A O 1
ATOM 622 N N . VAL A 1 79 ? 18.206 -3.587 -21.115 1.00 72.75 79 VAL A N 1
ATOM 623 C CA . VAL A 1 79 ? 19.368 -2.729 -21.403 1.00 72.75 79 VAL A CA 1
ATOM 624 C C . VAL A 1 79 ? 20.614 -3.573 -21.694 1.00 72.75 79 VAL A C 1
ATOM 626 O O . VAL A 1 79 ? 21.288 -3.341 -22.697 1.00 72.75 79 VAL A O 1
ATOM 629 N N . TYR A 1 80 ? 20.890 -4.599 -20.887 1.00 65.81 80 TYR A N 1
ATOM 630 C CA . TYR A 1 80 ? 22.038 -5.486 -21.099 1.00 65.81 80 TYR A CA 1
ATOM 631 C C . TYR A 1 80 ? 22.011 -6.172 -22.470 1.00 65.81 80 TYR A C 1
ATOM 633 O O . TYR A 1 80 ? 23.032 -6.205 -23.150 1.00 65.81 80 TYR A O 1
ATOM 641 N N . ARG A 1 81 ? 20.850 -6.678 -22.903 1.00 71.06 81 ARG A N 1
ATOM 642 C CA . ARG A 1 81 ? 20.711 -7.368 -24.199 1.00 71.06 81 ARG A CA 1
ATOM 643 C C . ARG A 1 81 ? 20.817 -6.452 -25.416 1.00 71.06 81 ARG A C 1
ATOM 645 O O . ARG A 1 81 ? 21.157 -6.931 -26.484 1.00 71.06 81 ARG A O 1
ATOM 652 N N . TYR A 1 82 ? 20.473 -5.172 -25.292 1.00 64.19 82 TYR A N 1
ATOM 653 C CA . TYR A 1 82 ? 20.417 -4.260 -26.443 1.00 64.19 82 TYR A CA 1
ATOM 654 C C . TYR A 1 82 ? 21.638 -3.348 -26.588 1.00 64.19 82 TYR A C 1
ATOM 656 O O . TYR A 1 82 ? 21.824 -2.774 -27.658 1.00 64.19 82 TYR A O 1
ATOM 664 N N . PHE A 1 83 ? 22.441 -3.174 -25.535 1.00 65.44 83 PHE A N 1
ATOM 665 C CA . PHE A 1 83 ? 23.574 -2.238 -25.542 1.00 65.44 83 PHE A CA 1
ATOM 666 C C . PHE A 1 83 ? 24.953 -2.903 -25.414 1.00 65.44 83 PHE A C 1
ATOM 668 O O . PHE A 1 83 ? 25.956 -2.192 -25.467 1.00 65.44 83 PHE A O 1
ATOM 675 N N . LEU A 1 84 ? 25.025 -4.227 -25.242 1.00 59.41 84 LEU A N 1
ATOM 676 C CA . LEU A 1 84 ? 26.288 -4.982 -25.187 1.00 59.41 84 LEU A CA 1
ATOM 677 C C . LEU A 1 84 ? 26.435 -6.037 -26.300 1.00 59.41 84 LEU A C 1
ATOM 679 O O . LEU A 1 84 ? 27.415 -6.781 -26.273 1.00 59.41 84 LEU A O 1
ATOM 683 N N . ASP A 1 85 ? 25.510 -6.052 -27.265 1.00 52.22 85 ASP A N 1
ATOM 684 C CA . ASP A 1 85 ? 25.617 -6.786 -28.536 1.00 52.22 85 ASP A CA 1
ATOM 685 C C . ASP A 1 85 ? 26.019 -5.839 -29.682 1.00 52.22 85 ASP A C 1
ATOM 687 O O . ASP A 1 85 ? 25.446 -4.724 -29.768 1.00 52.22 85 ASP A O 1
#

pLDDT: mean 86.58, std 11.61, range [48.84, 96.56]

Foldseek 3Di:
DQPCPDLLSLVVDDLVSNLVLLPDPVNVVVLVVCLVPPDCQCWDQDPNDTDRPNVSSVVSNVVSVVSNVVVVVVVVVVCCVPPVD

Mean predicted aligned error: 6.63 Å

Sequence (85 aa):
MTQVKSLFDVLKLSQRDFLHFCRSTECIKPVETLRQNIPTDCLITYHGVARNLSEEVSTLYNECAKVVGAADKTDEDYVYRYFLD

InterPro domains:
  IPR002200 Elicitin [PF00964] (3-64)
  IPR002200 Elicitin [SM01187] (1-65)
  IPR036470 Elicitin superfamily [SSF48647] (13-65)

Organism: NCBI:txid2107226

Radius of gyration: 16.01 Å; Cα contacts (8 Å, |Δi|>4): 60; chains: 1; bounding box: 45×19×44 Å

Secondary structure (DSSP, 8-state):
-----SGGGGGGS-HHHHHHHHH-HHHHHHHHHHHHHS-TT-EEEETTEEEEHHHHHHHHHHHHHHHHHHHHHHHHHHHHHHH--